Protein AF-A0A0D2QYZ4-F1 (afdb_monomer)

Secondary structure (DSSP, 8-state):
-EEEEEEEEEETTTEEEEEEEEESS-PPPGGG-SPPPPP-TT----HHHHTT-GGGS-TT---

Nearest PDB structures (foldseek):
  4h6a-assembly2_E  TM=9.996E-01  e=1.208E-03  Physcomitrium patens
  6gaw-assembly1_Bf  TM=4.150E-01  e=9.223E+00  Sus scrofa
  4v1a-assembly1_f  TM=4.093E-01  e=9.890E+00  Sus scrofa
  7l20-assembly1_a  TM=2.867E-01  e=7.479E+00  Homo sapiens

Solvent-accessible surface area (backbone atoms only — not comparable to full-atom values): 4435 Å² total; per-residue (Å²): 118,49,76,55,71,48,83,42,79,59,36,90,95,81,38,73,48,77,49,76,49,78,39,85,70,78,88,76,62,70,90,79,64,62,87,78,76,82,91,49,79,83,68,74,80,56,69,51,43,76,67,61,34,81,91,51,49,65,88,87,64,90,128

Structure (mmCIF, N/CA/C/O backbone):
data_AF-A0A0D2QYZ4-F1
#
_entry.id   AF-A0A0D2QYZ4-F1
#
loop_
_atom_site.group_PDB
_atom_site.id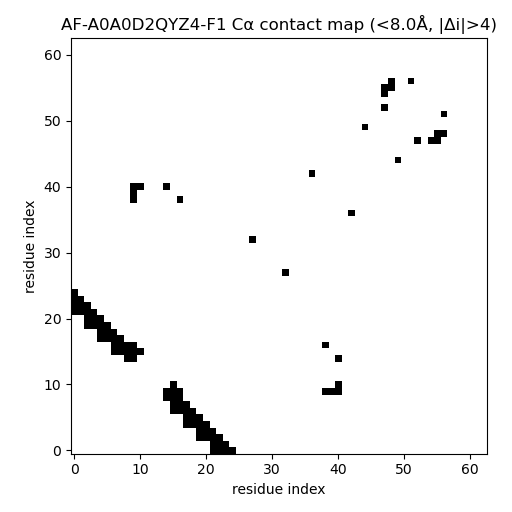
_atom_site.type_symbol
_atom_site.label_atom_id
_atom_site.label_alt_id
_atom_site.label_comp_id
_atom_site.label_asym_id
_atom_site.label_entity_id
_atom_site.label_seq_id
_atom_site.pdbx_PDB_ins_code
_atom_site.Cartn_x
_atom_site.Cartn_y
_atom_site.Cartn_z
_atom_site.occupancy
_atom_site.B_iso_or_equiv
_atom_site.auth_seq_id
_atom_site.auth_comp_id
_atom_site.auth_asym_id
_atom_site.auth_atom_id
_atom_site.pdbx_PDB_model_num
ATOM 1 N N . VAL A 1 1 ? -8.003 6.280 14.695 1.00 91.44 1 VAL A N 1
ATOM 2 C CA . VAL A 1 1 ? -8.399 5.061 13.952 1.00 91.44 1 VAL A CA 1
ATOM 3 C C . VAL A 1 1 ? -8.055 3.847 14.798 1.00 91.44 1 VAL A C 1
ATOM 5 O O . VAL A 1 1 ? -6.949 3.8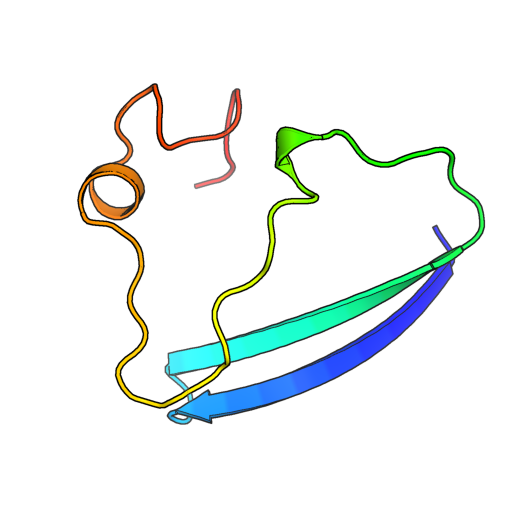06 15.325 1.00 91.44 1 VAL A O 1
ATOM 8 N N . SER A 1 2 ? -8.963 2.887 14.951 1.00 97.88 2 SER A N 1
ATOM 9 C CA . SER A 1 2 ? -8.692 1.583 15.582 1.00 97.88 2 SER A CA 1
ATOM 10 C C . SER A 1 2 ? -9.227 0.452 14.701 1.00 97.88 2 SER A C 1
ATOM 12 O O . SER A 1 2 ? -10.010 0.707 13.787 1.00 97.88 2 SER A O 1
ATOM 14 N N . GLY A 1 3 ? -8.801 -0.791 14.931 1.00 97.50 3 GLY A N 1
ATOM 15 C CA . GLY A 1 3 ? -9.273 -1.929 14.143 1.00 97.50 3 GLY A CA 1
ATOM 16 C C . GLY A 1 3 ? -8.240 -3.035 13.997 1.00 97.50 3 GLY A C 1
ATOM 17 O O . GLY A 1 3 ? -7.393 -3.223 14.867 1.00 97.50 3 GLY A O 1
ATOM 18 N N . GLN A 1 4 ? -8.329 -3.759 12.884 1.00 98.44 4 GLN A N 1
ATOM 19 C CA . GLN A 1 4 ? -7.420 -4.849 12.534 1.00 98.44 4 GLN A CA 1
ATOM 20 C C . GLN A 1 4 ? -7.018 -4.761 11.062 1.00 98.44 4 GLN A C 1
ATOM 22 O O . GLN A 1 4 ? -7.721 -4.161 10.246 1.00 98.44 4 GLN A O 1
ATOM 27 N N . VAL A 1 5 ? -5.906 -5.400 10.715 1.00 98.31 5 VAL A N 1
ATOM 28 C CA . VAL A 1 5 ? -5.436 -5.519 9.335 1.00 98.31 5 VAL A CA 1
ATOM 29 C C . VAL A 1 5 ? -5.212 -6.987 8.998 1.00 98.31 5 VAL A C 1
ATOM 31 O O . VAL A 1 5 ? -4.637 -7.739 9.784 1.00 98.31 5 VAL A O 1
ATOM 34 N N . LYS A 1 6 ? -5.672 -7.401 7.820 1.00 98.44 6 LYS A N 1
ATOM 35 C CA . LYS A 1 6 ? -5.323 -8.694 7.232 1.00 98.44 6 LYS A CA 1
ATOM 36 C C . LYS A 1 6 ? -4.107 -8.497 6.335 1.00 98.44 6 LYS A C 1
ATOM 38 O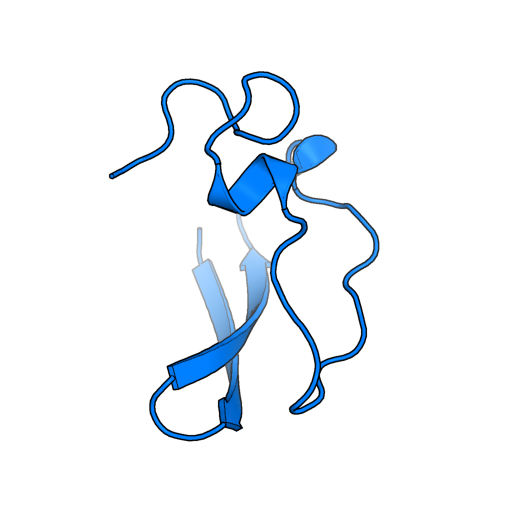 O . LYS A 1 6 ? -4.198 -7.763 5.354 1.00 98.44 6 LYS A O 1
ATOM 43 N N . LEU A 1 7 ? -3.001 -9.159 6.663 1.00 98.50 7 LEU A N 1
ATOM 44 C CA . LEU A 1 7 ? -1.832 -9.279 5.794 1.00 98.50 7 LEU A CA 1
ATOM 45 C C . LEU A 1 7 ? -2.012 -10.505 4.897 1.00 98.50 7 LEU A C 1
ATOM 47 O O . LEU A 1 7 ? -2.266 -11.606 5.389 1.00 98.50 7 LEU A O 1
ATOM 51 N N . HIS A 1 8 ? -1.853 -10.328 3.589 1.00 97.88 8 HIS A N 1
ATOM 52 C CA . HIS A 1 8 ? -1.790 -11.422 2.631 1.00 97.88 8 HIS A CA 1
ATOM 53 C C . HIS A 1 8 ? -0.508 -11.326 1.805 1.00 97.88 8 HIS A C 1
ATOM 55 O O . HIS A 1 8 ? -0.325 -10.414 1.004 1.00 97.88 8 HIS A O 1
ATOM 61 N N . GLN A 1 9 ? 0.400 -12.271 2.011 1.00 97.94 9 GLN A N 1
ATOM 62 C CA . GLN A 1 9 ? 1.641 -12.350 1.256 1.00 97.94 9 GLN A CA 1
ATOM 63 C C . GLN A 1 9 ? 1.378 -13.008 -0.100 1.00 97.94 9 GLN A C 1
ATOM 65 O O . GLN A 1 9 ? 0.967 -14.165 -0.147 1.00 97.94 9 GLN A O 1
ATOM 70 N N . ILE A 1 10 ? 1.624 -12.274 -1.186 1.00 97.75 10 ILE A N 1
ATOM 71 C CA . ILE A 1 10 ? 1.413 -12.750 -2.559 1.00 97.75 10 ILE A CA 1
ATOM 72 C C . ILE A 1 10 ? 2.699 -13.390 -3.087 1.00 97.75 10 ILE A C 1
ATOM 74 O O . ILE A 1 10 ? 2.696 -14.532 -3.537 1.00 97.75 10 ILE A O 1
ATOM 78 N N . VAL A 1 11 ? 3.811 -12.653 -3.020 1.00 98.06 11 VAL A N 1
ATOM 79 C CA . VAL A 1 11 ? 5.148 -13.118 -3.411 1.00 98.06 11 VAL A CA 1
ATOM 80 C C . VAL A 1 11 ? 6.113 -12.683 -2.324 1.00 98.06 11 VAL A C 1
ATOM 82 O O . VAL A 1 11 ? 6.317 -11.492 -2.122 1.00 98.06 11 VAL A O 1
ATOM 85 N N . PHE A 1 12 ? 6.705 -13.625 -1.603 1.00 96.12 12 PHE A N 1
ATOM 86 C CA . PHE A 1 12 ? 7.659 -13.298 -0.547 1.00 96.12 12 PHE A CA 1
ATOM 87 C C . PHE A 1 12 ? 9.025 -12.879 -1.112 1.00 96.12 12 PHE A C 1
ATOM 89 O O . PHE A 1 12 ? 9.510 -13.562 -2.015 1.00 96.12 12 PHE A O 1
ATOM 96 N N . PRO A 1 13 ? 9.693 -11.846 -0.562 1.00 95.56 13 PRO A N 1
ATOM 97 C CA . PRO A 1 13 ? 9.196 -10.810 0.360 1.00 95.56 13 PRO A CA 1
ATOM 98 C C . PRO A 1 13 ? 8.609 -9.567 -0.348 1.00 95.56 13 PRO A C 1
ATOM 100 O O . PRO A 1 13 ? 8.368 -8.552 0.294 1.00 95.56 13 PRO A O 1
ATOM 103 N N . PHE A 1 14 ? 8.417 -9.615 -1.668 1.00 96.88 14 PHE A N 1
ATOM 104 C CA . PHE A 1 14 ? 8.272 -8.428 -2.520 1.00 96.88 14 PHE A CA 1
ATOM 105 C C . PHE A 1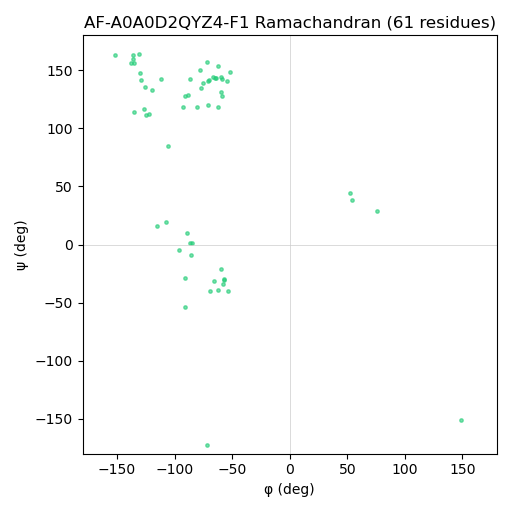 14 ? 6.841 -7.912 -2.733 1.00 96.88 14 PHE A C 1
ATOM 107 O O . PHE A 1 14 ? 6.663 -6.724 -2.982 1.00 96.88 14 PHE A O 1
ATOM 114 N N . LYS A 1 15 ? 5.819 -8.775 -2.677 1.00 98.06 15 LYS A N 1
ATOM 115 C CA . LYS A 1 15 ? 4.415 -8.403 -2.927 1.00 98.06 15 LYS A CA 1
ATOM 116 C C . LYS A 1 15 ? 3.534 -8.842 -1.766 1.00 98.06 15 LYS A C 1
ATOM 118 O O . LYS A 1 15 ? 3.370 -10.038 -1.514 1.00 98.06 15 LYS A O 1
ATOM 123 N N . ILE A 1 16 ? 2.936 -7.870 -1.089 1.00 98.25 16 ILE A N 1
ATOM 124 C CA . ILE A 1 16 ? 2.012 -8.057 0.032 1.00 98.25 16 ILE A CA 1
ATOM 125 C C . ILE A 1 16 ? 0.760 -7.230 -0.260 1.00 98.25 16 ILE A C 1
ATOM 127 O O . ILE A 1 16 ? 0.855 -6.128 -0.793 1.00 98.25 16 ILE A O 1
ATOM 131 N N . PHE A 1 17 ? -0.406 -7.760 0.088 1.00 98.44 17 PHE A N 1
ATOM 132 C CA . PHE A 1 17 ? -1.686 -7.077 -0.015 1.00 98.44 17 PHE A CA 1
ATOM 133 C C . PHE A 1 17 ? -2.336 -6.969 1.361 1.00 98.44 17 PHE A C 1
ATOM 135 O O . PHE A 1 17 ? -2.384 -7.947 2.113 1.00 98.44 17 PHE A O 1
ATOM 142 N N . TYR A 1 18 ? -2.831 -5.778 1.691 1.00 98.44 18 TYR A N 1
ATOM 143 C CA . TYR A 1 18 ? -3.459 -5.489 2.974 1.00 98.44 18 TYR A CA 1
ATOM 144 C C . TYR A 1 18 ? -4.950 -5.231 2.812 1.00 98.44 18 TYR A C 1
ATOM 146 O O . TYR A 1 18 ? -5.388 -4.566 1.876 1.00 98.44 18 TYR A O 1
ATOM 154 N N . THR A 1 19 ? -5.731 -5.700 3.779 1.00 98.31 19 THR A N 1
ATOM 155 C CA . THR A 1 19 ? -7.125 -5.279 3.950 1.00 98.31 19 THR A CA 1
ATOM 156 C C . THR A 1 19 ? -7.283 -4.699 5.343 1.00 98.31 19 THR A C 1
ATOM 158 O O . THR A 1 19 ? -7.153 -5.417 6.339 1.00 98.31 19 THR A O 1
ATOM 161 N N . PHE A 1 20 ? -7.536 -3.396 5.411 1.00 98.31 20 PHE A N 1
ATOM 162 C CA . PHE A 1 20 ? -7.730 -2.677 6.661 1.00 98.31 20 PHE A CA 1
ATOM 163 C C . PHE A 1 20 ? -9.211 -2.665 7.043 1.00 98.31 20 PHE A C 1
ATOM 165 O O . PHE A 1 20 ? -10.061 -2.264 6.253 1.00 98.31 20 PHE A O 1
ATOM 172 N N . TYR A 1 21 ? -9.516 -3.070 8.274 1.00 98.06 21 TYR A N 1
ATOM 173 C CA . TYR A 1 21 ? -10.858 -3.012 8.850 1.00 98.06 21 TYR A CA 1
ATOM 174 C C . TYR A 1 21 ? -10.886 -1.871 9.866 1.00 98.06 21 TYR A C 1
ATOM 176 O O . TYR A 1 21 ? -10.623 -2.077 11.055 1.00 98.06 21 TYR A O 1
ATOM 184 N N . LEU A 1 22 ? -11.122 -0.656 9.366 1.00 98.12 22 LEU A N 1
ATOM 185 C CA . LEU A 1 22 ? -10.991 0.591 10.119 1.00 98.12 22 LEU A CA 1
ATOM 186 C C . LEU A 1 22 ? -12.273 0.934 10.890 1.00 98.12 22 LEU A C 1
ATOM 188 O O . LEU A 1 22 ? -13.383 0.728 10.405 1.00 98.12 22 LEU A O 1
ATOM 192 N N . LYS A 1 23 ? -12.111 1.482 12.097 1.00 98.19 23 LYS A N 1
ATOM 193 C CA . LYS A 1 23 ? -13.187 1.994 12.953 1.00 98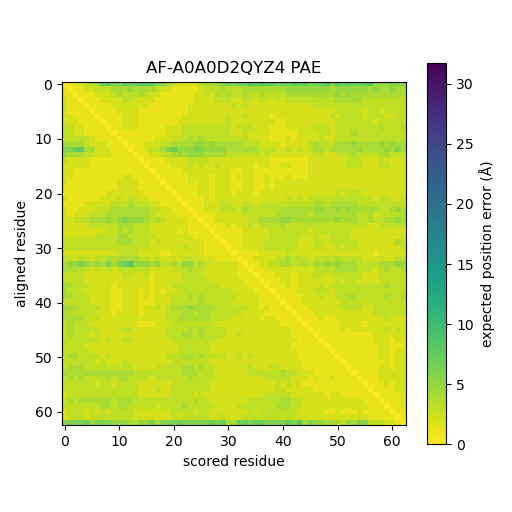.19 23 LYS A CA 1
ATOM 194 C C . LYS A 1 23 ? -12.806 3.349 13.554 1.00 98.19 23 LYS A C 1
ATOM 196 O O . LYS A 1 23 ? -11.624 3.661 13.742 1.00 98.19 23 LYS A O 1
ATOM 201 N N . GLY A 1 24 ? -13.828 4.126 13.913 1.00 97.88 24 GLY A N 1
ATOM 202 C CA . GLY A 1 24 ? -13.676 5.389 14.642 1.00 97.88 24 GLY A CA 1
ATOM 203 C C . GLY A 1 24 ? -13.179 6.559 13.789 1.00 97.88 24 GLY A C 1
ATOM 204 O O . GLY A 1 24 ? -12.495 7.433 14.315 1.00 97.88 24 GLY A O 1
ATOM 205 N N . ILE A 1 25 ? -13.477 6.550 12.489 1.00 97.88 25 ILE A N 1
ATOM 206 C CA . ILE A 1 25 ? -13.258 7.663 11.556 1.00 97.88 25 ILE A CA 1
ATOM 207 C C . ILE A 1 25 ? -14.481 7.836 10.655 1.00 97.88 25 ILE A C 1
ATOM 209 O O . ILE A 1 25 ? -15.317 6.936 10.594 1.00 97.88 25 ILE A O 1
ATOM 213 N N 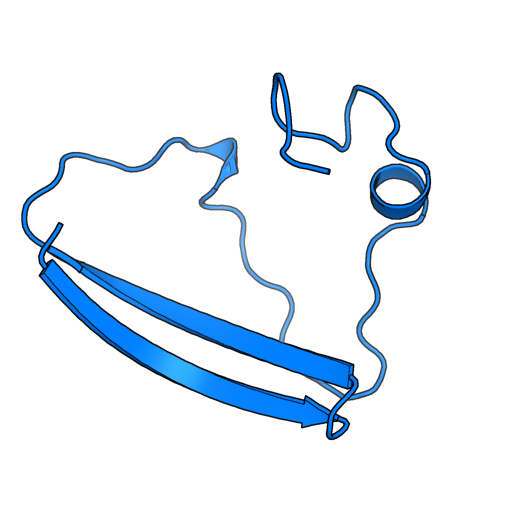. GLY A 1 26 ? -14.581 8.996 10.002 1.00 97.31 26 GLY A N 1
ATOM 214 C CA . GLY A 1 26 ? -15.582 9.240 8.965 1.00 97.31 26 GLY A CA 1
ATOM 215 C C . GLY A 1 26 ? -15.290 8.472 7.675 1.00 97.31 26 GLY A C 1
ATOM 216 O O . GLY A 1 26 ? -14.374 7.650 7.618 1.00 97.31 26 GLY A O 1
ATOM 217 N N . GLU A 1 27 ? -16.072 8.775 6.642 1.00 97.56 27 GLU A N 1
ATOM 218 C CA . GLU A 1 27 ? -15.914 8.182 5.315 1.00 97.56 27 GLU A CA 1
ATOM 219 C C . GLU A 1 27 ? -14.521 8.445 4.735 1.00 97.56 27 GLU A C 1
ATOM 221 O O . GLU A 1 27 ? -13.934 9.516 4.920 1.00 97.56 27 GLU A O 1
ATOM 226 N N . LEU A 1 28 ? -13.992 7.446 4.031 1.00 97.62 28 LEU A N 1
ATOM 227 C CA . LEU A 1 28 ? -12.720 7.578 3.331 1.00 97.62 28 LEU A CA 1
ATOM 228 C C . LEU A 1 28 ? -12.909 8.365 2.023 1.00 97.62 28 LEU A C 1
ATOM 230 O O . LEU A 1 28 ? -13.972 8.274 1.407 1.00 97.62 28 LEU A O 1
ATOM 234 N N . PRO A 1 29 ? -11.881 9.102 1.564 1.00 97.19 29 PRO A N 1
ATOM 235 C CA . PRO A 1 29 ? -11.890 9.718 0.241 1.00 97.19 29 PRO A CA 1
ATOM 236 C C . PRO A 1 29 ? -12.152 8.694 -0.870 1.00 97.19 29 PRO A C 1
ATOM 238 O O . PRO A 1 29 ? -11.602 7.593 -0.843 1.00 97.19 29 PRO A O 1
ATOM 241 N N . GLU A 1 30 ? -12.946 9.077 -1.874 1.00 96.19 30 GLU A N 1
ATOM 242 C CA . GLU A 1 30 ? -13.344 8.199 -2.988 1.00 96.19 30 GLU A CA 1
ATOM 243 C C . GLU A 1 30 ? -12.138 7.643 -3.766 1.00 96.19 30 GLU A C 1
ATOM 245 O O . GLU A 1 30 ? -12.142 6.481 -4.169 1.00 96.19 30 GLU A O 1
ATOM 250 N N . GLU A 1 31 ? -11.057 8.423 -3.885 1.00 95.31 31 GLU A N 1
ATOM 251 C CA . GLU A 1 31 ? -9.800 8.005 -4.524 1.00 95.31 31 GLU A CA 1
ATOM 252 C C . GLU A 1 31 ? -9.131 6.789 -3.850 1.00 95.31 31 GLU A C 1
ATOM 254 O O . GLU A 1 31 ? -8.361 6.078 -4.497 1.00 95.31 31 GLU A O 1
ATOM 259 N N . LEU A 1 32 ? -9.452 6.504 -2.578 1.00 96.94 32 LEU A N 1
ATOM 260 C CA . LEU A 1 32 ? -8.956 5.339 -1.828 1.00 96.94 32 LEU A CA 1
ATOM 261 C C . LEU A 1 32 ? -9.927 4.145 -1.840 1.00 96.94 32 LEU A C 1
ATOM 263 O O . LEU A 1 32 ? -9.596 3.086 -1.306 1.00 96.94 32 LEU A O 1
ATOM 267 N N . LEU A 1 33 ? -11.122 4.306 -2.416 1.00 95.94 33 LEU A N 1
ATOM 268 C CA . LEU A 1 33 ? -12.218 3.329 -2.378 1.00 95.94 33 LEU A CA 1
ATOM 269 C C . LEU A 1 33 ? -12.453 2.622 -3.722 1.00 95.94 33 LEU A C 1
ATOM 271 O O . LEU A 1 33 ? -13.515 2.040 -3.952 1.00 95.94 33 LEU A O 1
ATOM 275 N N . CYS A 1 34 ? -11.470 2.644 -4.623 1.00 93.19 34 CYS A N 1
ATOM 276 C CA . CYS A 1 34 ? -11.566 1.929 -5.890 1.00 93.19 34 CYS A CA 1
ATOM 277 C C . CYS A 1 34 ? -11.689 0.408 -5.676 1.00 93.19 34 CYS A C 1
ATOM 279 O O . CYS A 1 34 ? -11.232 -0.150 -4.675 1.00 93.19 34 CYS A O 1
ATOM 281 N N . LYS A 1 35 ? -12.313 -0.290 -6.638 1.00 96.38 35 LYS A N 1
ATOM 282 C CA . LYS A 1 35 ? -12.393 -1.754 -6.594 1.00 96.38 35 LYS A CA 1
ATOM 283 C C . LYS A 1 35 ? -10.967 -2.326 -6.648 1.00 96.38 35 LYS A C 1
ATOM 285 O O . LYS A 1 35 ? -10.295 -2.127 -7.664 1.00 96.38 35 LYS A O 1
ATOM 290 N N . PRO A 1 36 ? -10.509 -3.060 -5.618 1.00 96.50 36 PRO A N 1
ATOM 291 C CA . PRO A 1 36 ? -9.181 -3.650 -5.642 1.00 96.50 36 PRO A CA 1
ATOM 292 C C . PRO A 1 36 ? -9.099 -4.728 -6.726 1.00 96.50 36 PRO A C 1
ATOM 294 O O . PRO A 1 36 ? -10.058 -5.465 -6.966 1.00 96.50 36 PRO A O 1
ATOM 297 N N . VAL A 1 37 ? -7.936 -4.826 -7.367 1.00 97.12 37 VAL A N 1
ATOM 298 C CA . VAL A 1 37 ? -7.598 -5.965 -8.228 1.00 97.12 37 VAL A CA 1
ATOM 299 C C . VAL A 1 37 ? -7.372 -7.192 -7.345 1.00 97.12 37 VAL A C 1
ATOM 301 O O . VAL A 1 37 ? -6.765 -7.081 -6.277 1.00 97.12 37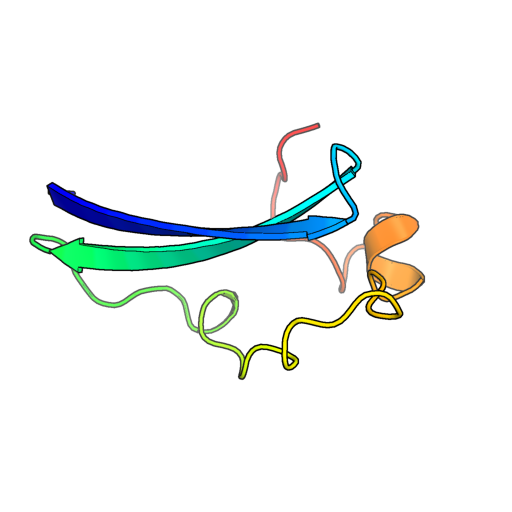 VAL A O 1
ATOM 304 N N . ASP A 1 38 ? -7.840 -8.357 -7.792 1.00 97.12 38 ASP A N 1
ATOM 305 C CA . ASP A 1 38 ? -7.660 -9.603 -7.049 1.00 97.12 38 ASP A CA 1
ATOM 306 C C . ASP A 1 38 ? -6.161 -9.915 -6.852 1.00 97.12 38 ASP A C 1
ATOM 308 O O . ASP A 1 38 ? -5.376 -9.853 -7.806 1.00 97.12 38 ASP A O 1
ATOM 312 N N . PRO A 1 39 ? -5.724 -10.248 -5.624 1.00 97.19 39 PRO A N 1
ATOM 313 C CA . PRO A 1 39 ? -4.314 -10.474 -5.338 1.00 97.19 39 PRO A CA 1
ATOM 314 C C . PRO A 1 39 ? -3.821 -11.783 -5.972 1.00 97.19 39 PRO A C 1
ATOM 316 O O . PRO A 1 39 ? -4.289 -12.868 -5.634 1.00 97.19 39 PRO A O 1
ATOM 319 N N . HIS A 1 40 ? -2.824 -11.692 -6.857 1.00 97.69 40 HIS A N 1
ATOM 320 C CA . HIS A 1 40 ? -2.151 -12.846 -7.468 1.00 97.69 40 HIS A CA 1
ATOM 321 C C . HIS A 1 40 ? -0.695 -12.514 -7.858 1.00 97.69 40 HIS A C 1
ATOM 323 O O . HIS A 1 40 ? -0.370 -11.332 -7.993 1.00 97.69 40 HIS A O 1
ATOM 329 N N . PRO A 1 41 ? 0.194 -13.492 -8.117 1.00 97.88 41 PRO A N 1
ATOM 330 C CA . PRO A 1 41 ? 1.619 -13.225 -8.365 1.00 97.88 41 PRO A CA 1
ATOM 331 C C . PRO A 1 41 ? 1.937 -12.265 -9.525 1.00 97.88 41 PRO A C 1
ATOM 333 O O . PRO A 1 41 ? 2.926 -11.532 -9.460 1.00 97.88 41 PRO A O 1
ATOM 336 N N . ALA A 1 42 ? 1.095 -12.231 -10.561 1.00 97.81 42 ALA A N 1
ATOM 337 C CA . ALA A 1 42 ? 1.300 -11.413 -11.757 1.00 97.81 42 ALA A CA 1
ATOM 338 C C . ALA A 1 42 ? 0.767 -9.968 -11.646 1.00 97.81 42 ALA A C 1
ATOM 340 O O . ALA A 1 42 ? 0.856 -9.230 -12.621 1.00 97.81 42 ALA A O 1
ATOM 341 N N . VAL A 1 43 ? 0.189 -9.546 -10.506 1.00 97.44 43 VAL A N 1
ATOM 342 C CA . VAL A 1 43 ? -0.328 -8.167 -10.386 1.00 97.44 43 VAL A CA 1
ATOM 343 C C . VAL A 1 43 ? 0.846 -7.202 -10.343 1.00 97.44 43 VAL A C 1
ATOM 345 O O . VAL A 1 43 ? 1.859 -7.484 -9.698 1.00 97.44 43 VAL A O 1
ATOM 348 N N . GLU A 1 44 ? 0.691 -6.059 -10.995 1.00 97.69 44 GLU A N 1
ATOM 349 C CA . GLU A 1 44 ? 1.686 -4.993 -11.048 1.00 97.69 44 GLU A CA 1
ATOM 350 C C . GLU A 1 44 ? 1.001 -3.636 -10.883 1.00 97.69 44 GLU A C 1
ATOM 352 O O . GLU A 1 44 ? -0.187 -3.484 -11.179 1.00 97.69 44 GLU A O 1
ATOM 357 N N . ALA A 1 45 ? 1.764 -2.639 -10.433 1.00 97.44 45 ALA A N 1
ATOM 358 C CA . ALA A 1 45 ? 1.323 -1.253 -10.517 1.00 97.44 45 ALA A CA 1
ATOM 359 C C . ALA A 1 45 ? 1.178 -0.845 -11.991 1.00 97.44 45 ALA A C 1
ATOM 361 O O . ALA A 1 45 ? 1.989 -1.234 -12.838 1.00 97.44 45 ALA A O 1
ATOM 362 N N . VAL A 1 46 ? 0.169 -0.030 -12.300 1.00 97.06 46 VAL A N 1
ATOM 363 C CA . VAL A 1 46 ? 0.031 0.544 -13.644 1.00 97.06 46 VAL A CA 1
ATOM 364 C C . VAL A 1 46 ? 1.272 1.388 -13.992 1.00 97.06 46 VAL A C 1
ATOM 366 O O . VAL A 1 46 ? 1.810 2.053 -13.100 1.00 97.06 46 VAL A O 1
ATOM 369 N N . PRO A 1 47 ? 1.743 1.402 -15.259 1.00 98.44 47 PRO A N 1
ATOM 370 C CA . PRO A 1 47 ? 2.976 2.101 -15.634 1.00 98.44 47 PRO A CA 1
ATOM 371 C C . PRO A 1 47 ? 3.015 3.576 -15.217 1.00 98.44 47 PRO A C 1
ATOM 373 O O . PRO A 1 47 ? 4.034 4.019 -14.698 1.00 98.44 47 PRO A O 1
ATOM 376 N N . ALA A 1 48 ? 1.896 4.294 -15.346 1.00 98.38 48 ALA A N 1
ATOM 377 C CA . ALA A 1 48 ? 1.780 5.696 -14.943 1.00 98.38 48 ALA A CA 1
ATOM 378 C C . ALA A 1 48 ? 2.004 5.908 -13.433 1.00 98.38 48 ALA A C 1
ATOM 380 O O . ALA A 1 48 ? 2.681 6.852 -13.036 1.00 98.38 48 ALA A O 1
ATOM 381 N N . ALA A 1 49 ? 1.509 4.998 -12.582 1.00 98.00 49 ALA A N 1
ATOM 382 C CA . ALA A 1 49 ? 1.732 5.061 -11.134 1.00 98.00 49 ALA A CA 1
ATOM 383 C C . ALA A 1 49 ? 3.199 4.772 -10.790 1.00 98.00 49 ALA A C 1
ATOM 385 O O . ALA A 1 49 ? 3.792 5.453 -9.961 1.00 98.00 49 ALA A O 1
ATOM 386 N N . LYS A 1 50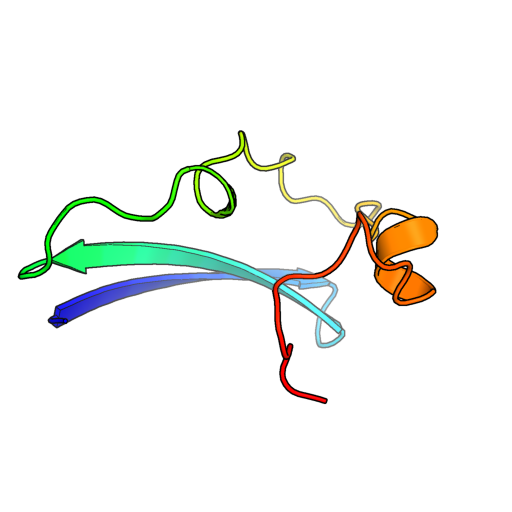 ? 3.818 3.804 -11.479 1.00 97.81 50 LYS A N 1
ATOM 387 C CA . LYS A 1 50 ? 5.248 3.498 -11.318 1.00 97.81 50 LYS A CA 1
ATOM 388 C C . LYS A 1 50 ? 6.154 4.641 -11.799 1.00 97.81 50 LYS A C 1
ATOM 390 O O . LYS A 1 50 ? 7.241 4.815 -11.257 1.00 97.81 50 LYS A O 1
ATOM 395 N N . ALA A 1 51 ? 5.717 5.392 -12.808 1.00 98.19 51 ALA A N 1
ATOM 396 C CA . ALA A 1 51 ? 6.393 6.580 -13.328 1.00 98.19 51 ALA A CA 1
ATOM 397 C C . ALA A 1 51 ? 6.060 7.869 -12.548 1.00 98.19 51 ALA A C 1
ATOM 399 O O . ALA A 1 51 ? 6.563 8.932 -12.907 1.00 98.19 51 ALA A O 1
ATOM 400 N N . CYS A 1 52 ? 5.240 7.781 -11.494 1.00 98.00 52 CYS A N 1
ATOM 401 C CA . CYS A 1 52 ? 4.781 8.915 -10.690 1.00 98.00 52 CYS A CA 1
ATOM 402 C C . CYS A 1 52 ? 4.119 10.028 -11.524 1.00 98.00 52 CYS A C 1
ATOM 404 O O . CYS A 1 52 ? 4.321 11.216 -11.265 1.00 98.00 52 CYS A O 1
ATOM 406 N N . GLU A 1 53 ? 3.342 9.660 -12.547 1.00 98.38 53 GLU A N 1
ATOM 407 C CA . GLU A 1 53 ? 2.616 10.636 -13.359 1.00 98.38 53 GLU A CA 1
ATOM 408 C C . GLU A 1 53 ? 1.544 11.362 -12.522 1.00 98.38 53 GLU A C 1
ATOM 410 O O . GLU A 1 53 ? 0.869 10.715 -11.720 1.00 98.38 53 GLU A O 1
ATOM 415 N N . PRO A 1 54 ? 1.301 12.674 -12.733 1.00 96.94 54 PRO A N 1
ATOM 416 C CA . PRO A 1 54 ? 0.455 13.478 -11.840 1.00 96.94 54 PRO A CA 1
ATOM 417 C C . PRO A 1 54 ? -0.974 12.962 -11.629 1.00 96.94 54 PRO A C 1
ATOM 419 O O . PRO A 1 54 ? -1.565 13.193 -10.582 1.00 96.94 54 PRO A O 1
ATOM 422 N N . HIS A 1 55 ? -1.541 12.272 -12.621 1.00 96.19 55 HIS A N 1
ATOM 423 C CA . HIS A 1 55 ? -2.897 11.718 -12.559 1.00 96.19 55 HIS A CA 1
ATOM 424 C C . HIS A 1 55 ? -2.961 10.330 -11.894 1.00 96.19 55 HIS A C 1
ATOM 426 O O . HIS A 1 55 ? -4.051 9.811 -11.666 1.00 96.19 55 HIS A O 1
ATOM 432 N N . ALA A 1 56 ? -1.806 9.712 -11.631 1.00 97.44 56 ALA A N 1
ATOM 433 C CA . ALA A 1 56 ? -1.655 8.372 -11.067 1.00 97.44 56 ALA A CA 1
ATOM 434 C C . ALA A 1 56 ? -0.998 8.398 -9.672 1.00 97.44 56 ALA A C 1
ATOM 436 O O . ALA A 1 56 ? -0.541 7.368 -9.174 1.00 97.44 56 ALA A O 1
ATOM 437 N N . THR A 1 57 ? -0.959 9.575 -9.042 1.00 97.38 57 THR A N 1
ATOM 438 C CA . THR A 1 57 ? -0.445 9.800 -7.689 1.00 97.38 57 THR A CA 1
ATOM 439 C C . THR A 1 57 ? -1.449 10.590 -6.869 1.00 97.38 57 THR A C 1
ATOM 441 O O . THR A 1 57 ? -2.111 11.484 -7.391 1.00 97.38 57 THR A O 1
ATOM 444 N N . ILE A 1 58 ? -1.495 10.322 -5.566 1.00 97.38 58 ILE A N 1
ATOM 445 C CA . ILE A 1 58 ? -2.174 11.211 -4.621 1.00 97.38 58 ILE A CA 1
ATOM 446 C C . ILE A 1 58 ? -1.363 12.498 -4.423 1.00 97.38 58 ILE A C 1
ATOM 448 O O . ILE A 1 58 ? -0.142 12.524 -4.621 1.00 97.38 58 ILE A O 1
ATOM 452 N N . ALA A 1 59 ? -2.034 13.567 -3.995 1.00 97.19 59 ALA A N 1
ATOM 453 C CA . ALA A 1 59 ? -1.380 14.840 -3.715 1.00 97.19 59 ALA A CA 1
ATOM 454 C C . ALA A 1 59 ? -0.290 14.679 -2.639 1.00 97.19 59 ALA A C 1
ATOM 456 O O . ALA A 1 59 ? -0.555 14.166 -1.553 1.00 97.19 59 ALA A O 1
ATOM 457 N N . ASN A 1 60 ? 0.926 15.157 -2.930 1.00 97.12 60 ASN A N 1
ATOM 458 C CA . ASN A 1 60 ? 2.076 15.121 -2.016 1.00 97.12 60 ASN A CA 1
ATOM 459 C C . ASN A 1 60 ? 2.377 13.716 -1.445 1.00 97.12 60 ASN A C 1
ATOM 461 O O . ASN A 1 60 ? 2.607 13.573 -0.242 1.00 97.12 60 ASN A O 1
ATOM 465 N N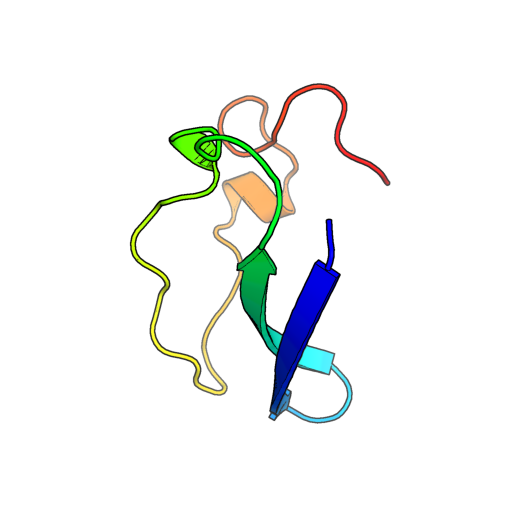 . PHE A 1 61 ? 2.348 12.679 -2.293 1.00 97.69 61 PHE A N 1
ATOM 466 C CA . PHE A 1 61 ? 2.663 11.303 -1.892 1.00 97.69 61 PHE A CA 1
ATOM 467 C C . PHE A 1 61 ? 4.018 11.193 -1.161 1.00 97.69 61 PHE A C 1
ATOM 469 O O . PHE A 1 61 ? 4.957 11.945 -1.419 1.00 97.69 61 PHE A O 1
ATOM 476 N N . THR A 1 62 ? 4.121 10.239 -0.235 1.00 98.06 62 THR A N 1
ATOM 477 C CA . THR A 1 62 ? 5.364 9.951 0.497 1.00 98.06 62 THR A CA 1
ATOM 478 C C . THR A 1 62 ? 6.332 9.155 -0.379 1.00 98.06 62 THR A C 1
ATOM 480 O O . THR A 1 62 ? 5.910 8.179 -0.996 1.00 98.06 62 THR A O 1
ATOM 483 N N . ASN A 1 63 ? 7.610 9.549 -0.397 1.00 92.19 63 ASN A N 1
ATOM 484 C CA . ASN A 1 63 ? 8.683 8.910 -1.168 1.00 92.19 63 ASN A CA 1
ATOM 485 C C . ASN A 1 63 ? 9.783 8.375 -0.249 1.00 92.19 63 ASN A C 1
ATOM 487 O O . ASN A 1 63 ? 10.275 9.181 0.576 1.00 92.19 63 ASN A O 1
#

InterPro domains:
  IPR009410 Allene oxide cyclase [PF06351] (2-61)
  IPR009410 Allene oxide cyclase [PTHR31843] (1-63)
  IPR034871 Allene oxide cyclase superfamily [SSF141493] (1-63)
  IPR044859 Allene oxide cyclase/Dirigent protein [G3DSA:2.40.480.10] (1-63)

Sequence (63 aa):
VSGQVKLHQIVFPFKIFYTFYLKGIGELPEELLCKPVDPHPAVEAVPAAKACEPHATIANFTN

Foldseek 3Di:
DDFDKDWDDADPPPDIDIDTPDDDDDDDPPVVVDDDDDRHPPDDQDPCLVVVPVVNDDPPDDD

Radius of gyration: 13.79 Å; Cα contacts (8 Å, |Δi|>4): 50; chains: 1; bounding box: 25×28×31 Å

pLDDT: mean 97.3, std 1.35, range [91.44, 98.5]

Organism: Gossypium raimondii (NCBI:txid29730)

Mean predicted aligned error: 2.42 Å